Protein AF-A0A955PVK7-F1 (afdb_monomer)

Sequence (57 aa):
LSKYQESGIHNIMALRGDPPKGSTDVQIPEDGFQFASDLVRFIKQQFPEMGVGVAGF

Mean predicted aligned error: 3.99 Å

Nearest PDB structures (foldseek):
  8eac-assembly1_A  TM=9.386E-01  e=4.254E-03  Thermus thermophilus HB8
  8uy1-assembly1_A  TM=9.181E-01  e=4.254E-03  Thermochaetoides thermophila DSM 1495
  6yu8-assembly1_A  TM=3.317E-01  e=1.353E+00  Sudan virus - Boniface, Sudan,1976
  6sxa-assembly1_F  TM=3.465E-01  e=6.348E+00  Homo sapiens

Secondary structure (DSSP, 8-state):
-HHHHHTT--EEEE---PPPTT--S----TTS-SSHHHHHHHHHHH-TT-EEEE---

Radius of gyration: 12.87 Å; Cα contacts (8 Å, |Δi|>4): 48; chains: 1; bounding box: 29×22×30 Å

Solvent-accessible surface area (backbone atoms only — not comparable to full-atom values): 3734 Å² total; per-residue (Å²): 108,68,72,41,48,77,70,71,47,52,69,45,77,43,65,66,75,76,46,62,92,95,48,90,63,76,78,65,53,95,93,48,59,84,44,34,67,53,50,48,52,52,44,46,71,79,39,66,86,47,46,76,45,68,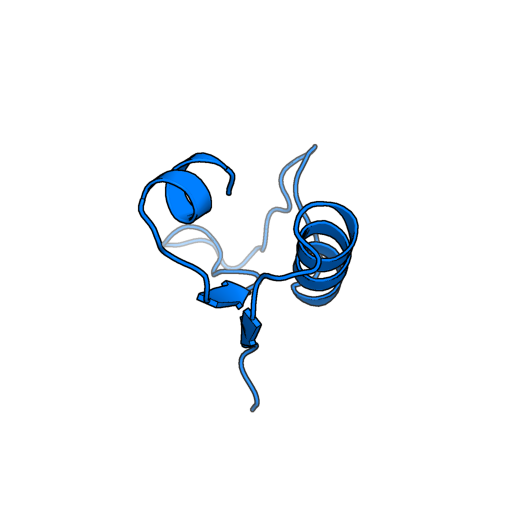88,85,132

Foldseek 3Di:
DVVCVVVVNQEDEQDLDDDPPPDPDDDAPPPGDPGSVVVVVVCCVVPVRHHYHYDDD

pLDDT: mean 90.32, std 6.47, range [73.62, 97.38]

Structure (mmCIF, N/CA/C/O backbone):
data_AF-A0A955PVK7-F1
#
_entry.id   AF-A0A955PVK7-F1
#
loop_
_atom_site.group_PDB
_atom_site.id
_atom_site.type_symbol
_atom_site.label_atom_id
_atom_site.label_alt_id
_atom_site.label_comp_id
_atom_site.label_asym_id
_atom_site.label_entity_id
_atom_site.label_seq_id
_atom_site.pdbx_PDB_ins_code
_atom_site.Cartn_x
_atom_site.Cartn_y
_atom_site.Cartn_z
_atom_site.occupancy
_atom_site.B_iso_or_equiv
_atom_site.auth_seq_id
_atom_site.auth_comp_id
_atom_site.auth_asym_id
_atom_site.auth_atom_id
_atom_site.pdbx_PDB_model_num
ATOM 1 N N . LEU A 1 1 ? -0.672 7.681 5.851 1.00 89.81 1 LEU A N 1
ATOM 2 C CA . LEU A 1 1 ? -1.777 6.740 6.154 1.00 89.81 1 LEU A CA 1
ATOM 3 C C . LEU A 1 1 ? -2.758 7.321 7.170 1.00 89.81 1 LEU A C 1
ATOM 5 O O . LEU A 1 1 ? -3.938 7.341 6.855 1.00 89.81 1 LEU A O 1
ATOM 9 N N . SER A 1 2 ? -2.307 7.897 8.292 1.00 93.44 2 SER A N 1
ATOM 10 C CA . SER A 1 2 ? -3.196 8.530 9.292 1.00 93.44 2 SER A CA 1
ATOM 11 C C . SER A 1 2 ? -4.149 9.570 8.694 1.00 93.44 2 SER A C 1
ATOM 13 O O . SER A 1 2 ? -5.352 9.461 8.881 1.00 93.44 2 SER A O 1
ATOM 15 N N . LYS A 1 3 ? -3.648 10.468 7.831 1.00 96.62 3 LYS A N 1
ATOM 16 C CA . LYS A 1 3 ? -4.487 11.437 7.101 1.00 96.62 3 LYS A CA 1
ATOM 17 C C . LYS A 1 3 ? -5.625 10.788 6.297 1.00 96.62 3 LYS A C 1
ATOM 19 O O . LYS A 1 3 ? -6.713 11.347 6.220 1.00 96.62 3 LYS A O 1
ATOM 24 N N . TYR A 1 4 ? -5.382 9.627 5.682 1.00 95.62 4 TYR A N 1
ATOM 25 C CA . TYR A 1 4 ? -6.415 8.905 4.932 1.00 95.62 4 TYR A CA 1
ATOM 26 C C . TYR A 1 4 ? -7.470 8.327 5.875 1.00 95.62 4 TYR A C 1
ATOM 28 O O . TYR A 1 4 ? -8.656 8.524 5.633 1.00 95.62 4 TYR A O 1
ATOM 36 N N . GLN A 1 5 ? -7.045 7.719 6.985 1.00 93.62 5 GLN A N 1
ATOM 37 C CA . GLN A 1 5 ? -7.957 7.223 8.017 1.00 93.62 5 GLN A CA 1
ATOM 38 C C . GLN A 1 5 ? -8.822 8.341 8.611 1.00 93.62 5 GLN A C 1
ATOM 40 O O . GLN A 1 5 ? -10.034 8.192 8.711 1.00 93.62 5 GLN A O 1
ATOM 45 N N . GLU A 1 6 ? -8.209 9.474 8.956 1.00 96.00 6 GLU A N 1
ATOM 46 C CA . GLU A 1 6 ? -8.894 10.666 9.479 1.00 96.00 6 GLU A CA 1
ATOM 47 C C . GLU A 1 6 ? -9.886 11.256 8.469 1.00 96.00 6 GLU A C 1
ATOM 49 O O . GLU A 1 6 ? -10.890 11.844 8.856 1.00 96.00 6 GLU A O 1
ATOM 54 N N . SER A 1 7 ? -9.636 11.058 7.172 1.00 96.81 7 SER A N 1
ATOM 55 C CA . SER A 1 7 ? -10.544 11.460 6.092 1.00 96.81 7 SER A CA 1
ATOM 56 C C . SER A 1 7 ? -11.622 10.406 5.782 1.00 96.81 7 SER A C 1
ATOM 58 O O . SER A 1 7 ? -12.348 10.559 4.801 1.00 96.81 7 SER A O 1
ATOM 60 N N . GLY A 1 8 ? -11.720 9.323 6.565 1.00 95.81 8 GLY A N 1
ATOM 61 C CA . GLY A 1 8 ? -12.688 8.236 6.358 1.00 95.81 8 GLY A CA 1
ATOM 62 C C . GLY A 1 8 ? -12.327 7.258 5.233 1.00 95.81 8 GLY A C 1
ATOM 63 O O . GLY A 1 8 ? -13.182 6.513 4.755 1.00 95.81 8 GLY A O 1
ATOM 64 N N . ILE A 1 9 ? -11.073 7.250 4.773 1.00 96.88 9 ILE A N 1
ATOM 65 C CA . ILE A 1 9 ? -10.589 6.297 3.769 1.00 96.88 9 ILE A CA 1
ATOM 66 C C . ILE A 1 9 ? -10.016 5.079 4.488 1.00 96.88 9 ILE A C 1
ATOM 68 O O . ILE A 1 9 ? -8.957 5.137 5.112 1.00 96.88 9 ILE A O 1
ATOM 72 N N . HIS A 1 10 ? -10.721 3.958 4.353 1.00 95.25 10 HIS A N 1
ATOM 73 C CA . HIS A 1 10 ? -10.402 2.708 5.045 1.00 95.25 10 HIS A CA 1
ATOM 74 C C . HIS A 1 10 ? -9.808 1.629 4.136 1.00 95.25 10 HIS A C 1
ATOM 76 O O . HIS A 1 10 ? -9.467 0.558 4.621 1.00 95.25 10 HIS A O 1
ATOM 82 N N . ASN A 1 11 ? -9.674 1.886 2.832 1.00 97.00 11 ASN A N 1
ATOM 83 C CA . ASN A 1 11 ? -9.151 0.918 1.869 1.00 97.00 11 ASN A CA 1
ATOM 84 C C . ASN A 1 11 ? -7.993 1.521 1.074 1.00 97.00 11 ASN A C 1
ATOM 86 O O . ASN A 1 11 ? -8.123 2.621 0.536 1.00 97.00 11 ASN A O 1
ATOM 90 N N . ILE A 1 12 ? -6.880 0.792 0.984 1.00 95.19 12 ILE A N 1
ATOM 91 C CA . ILE A 1 12 ? -5.658 1.215 0.290 1.00 95.19 12 ILE A CA 1
ATOM 92 C C . ILE A 1 12 ? -5.244 0.148 -0.726 1.00 95.19 12 ILE A C 1
ATOM 94 O O . ILE A 1 12 ? -5.242 -1.043 -0.425 1.00 95.19 12 ILE A O 1
ATOM 98 N N . MET A 1 13 ? -4.852 0.575 -1.926 1.00 94.88 13 MET A N 1
ATOM 99 C CA . MET A 1 13 ? -4.181 -0.290 -2.898 1.00 94.88 13 MET A CA 1
ATOM 100 C C . MET A 1 13 ? -2.668 -0.202 -2.674 1.00 94.88 13 MET A C 1
ATOM 102 O O . MET A 1 13 ? -2.068 0.848 -2.903 1.00 94.88 13 MET A O 1
ATOM 106 N N . ALA A 1 14 ? -2.055 -1.285 -2.199 1.00 94.31 14 ALA A N 1
ATOM 107 C CA . ALA A 1 14 ? -0.621 -1.364 -1.955 1.00 94.31 14 ALA A CA 1
ATOM 108 C C . ALA A 1 14 ? 0.099 -1.865 -3.213 1.00 94.31 14 ALA A C 1
ATOM 110 O O . ALA A 1 14 ? -0.074 -3.007 -3.641 1.00 94.31 14 ALA A O 1
ATOM 111 N N . LEU A 1 15 ? 0.932 -1.004 -3.794 1.00 90.69 15 LEU A N 1
ATOM 112 C CA . LEU A 1 15 ? 1.742 -1.292 -4.976 1.00 90.69 15 LEU A CA 1
ATOM 113 C C . LEU A 1 15 ? 3.205 -0.982 -4.666 1.00 90.69 15 LEU A C 1
ATOM 115 O O . LEU A 1 15 ? 3.492 -0.076 -3.887 1.00 90.69 15 LEU A O 1
ATOM 119 N N . ARG A 1 16 ? 4.131 -1.698 -5.314 1.00 86.50 16 ARG A N 1
ATOM 120 C CA . ARG A 1 16 ? 5.560 -1.337 -5.287 1.00 86.50 16 ARG A CA 1
ATOM 121 C C . ARG A 1 16 ? 5.795 0.015 -5.970 1.00 86.50 16 ARG A C 1
ATOM 123 O O . ARG A 1 16 ? 6.653 0.779 -5.553 1.00 86.50 16 ARG A O 1
ATOM 130 N N . GLY A 1 17 ? 5.016 0.285 -7.016 1.00 85.44 17 GLY A N 1
ATOM 131 C CA . GLY A 1 17 ? 5.219 1.413 -7.911 1.00 85.44 17 GLY A CA 1
ATOM 132 C C . GLY A 1 17 ? 6.188 1.096 -9.049 1.00 85.44 17 GLY A C 1
ATOM 133 O O . GLY A 1 17 ? 6.813 0.025 -9.103 1.00 85.44 17 GLY A O 1
ATOM 134 N N . ASP A 1 18 ? 6.271 2.061 -9.955 1.00 85.94 18 ASP A N 1
ATOM 135 C CA . ASP A 1 18 ? 7.126 2.035 -11.133 1.00 85.94 18 ASP A CA 1
ATOM 136 C C . ASP A 1 18 ? 8.388 2.873 -10.900 1.00 85.94 18 ASP A C 1
ATOM 138 O O . ASP A 1 18 ? 8.357 3.839 -10.128 1.00 85.94 18 ASP A O 1
ATOM 142 N N . PRO A 1 19 ? 9.508 2.531 -11.559 1.00 84.38 19 PRO A N 1
ATOM 143 C CA . PRO A 1 19 ? 10.683 3.386 -11.552 1.00 84.38 19 PRO A CA 1
ATOM 144 C C . PRO A 1 19 ? 10.363 4.766 -12.158 1.00 84.38 19 PRO A C 1
ATOM 146 O O . PRO A 1 19 ? 9.431 4.903 -12.960 1.00 84.38 19 PRO A O 1
ATOM 149 N N . PRO A 1 20 ? 11.138 5.809 -11.809 1.00 84.81 20 PRO A N 1
ATOM 150 C CA . PRO A 1 20 ? 10.987 7.128 -12.409 1.00 84.81 20 PRO A CA 1
ATOM 151 C C . PRO A 1 20 ? 11.012 7.068 -13.939 1.00 84.81 20 PRO A C 1
ATOM 153 O O . PRO A 1 20 ? 11.736 6.271 -14.540 1.00 84.81 20 PRO A O 1
ATOM 156 N N . LYS A 1 21 ? 10.242 7.950 -14.584 1.00 85.94 21 LYS A N 1
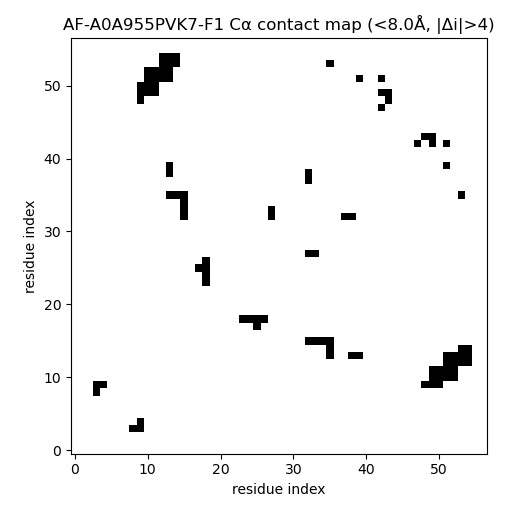ATOM 157 C CA . LYS A 1 21 ? 10.121 7.988 -16.047 1.00 85.94 21 LYS A CA 1
ATOM 158 C C . LYS A 1 21 ? 11.503 8.076 -16.708 1.00 85.94 21 LYS A C 1
ATOM 160 O O . LYS A 1 21 ? 12.244 9.022 -16.466 1.00 85.94 21 LYS A O 1
ATOM 165 N N . GLY A 1 22 ? 11.802 7.121 -17.589 1.00 86.19 22 GLY A N 1
ATOM 166 C CA . GLY A 1 22 ? 13.076 7.047 -18.313 1.00 86.19 22 GLY A CA 1
ATOM 167 C C . GLY A 1 22 ? 14.157 6.208 -17.625 1.00 86.19 22 GLY A C 1
ATOM 168 O O . GLY A 1 22 ? 15.215 6.020 -18.217 1.00 86.19 22 GLY A O 1
ATOM 169 N N . SER A 1 23 ? 13.892 5.673 -16.429 1.00 82.88 23 SER A N 1
ATOM 170 C CA . SER A 1 23 ? 14.739 4.680 -15.763 1.00 82.88 23 SER A CA 1
ATOM 171 C C . SER A 1 23 ? 14.151 3.279 -15.917 1.00 82.88 23 SER A C 1
ATOM 173 O O . SER A 1 23 ? 12.942 3.087 -15.788 1.00 82.88 23 SER A O 1
ATOM 175 N N . THR A 1 24 ? 15.011 2.290 -16.153 1.00 78.50 24 THR A N 1
ATOM 176 C CA . THR A 1 24 ? 14.665 0.864 -16.036 1.00 78.50 24 THR A CA 1
ATOM 177 C C . THR A 1 24 ? 14.925 0.324 -14.635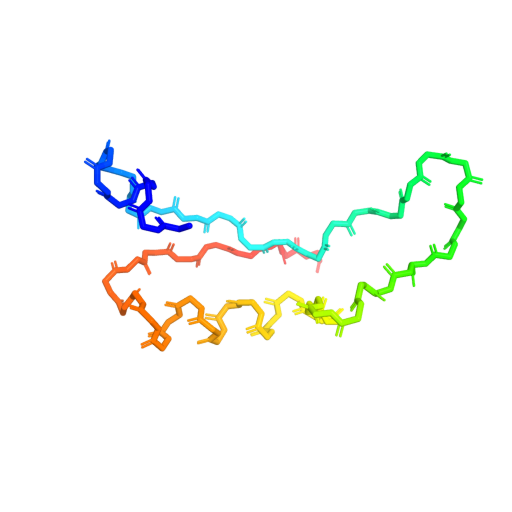 1.00 78.50 24 THR A C 1
ATOM 179 O O . THR A 1 24 ? 14.365 -0.705 -14.259 1.00 78.50 24 THR A O 1
ATOM 182 N N . ASP A 1 25 ? 15.751 1.024 -13.858 1.00 79.44 25 ASP A N 1
ATOM 183 C CA . ASP A 1 25 ? 16.170 0.576 -12.541 1.00 79.44 25 ASP A CA 1
ATOM 184 C C . ASP A 1 25 ? 15.174 1.025 -11.480 1.00 79.44 25 ASP A C 1
ATOM 186 O O . ASP A 1 25 ? 14.857 2.213 -11.338 1.00 79.44 25 ASP A O 1
ATOM 190 N N . VAL A 1 26 ? 14.703 0.045 -10.713 1.00 74.00 26 VAL A N 1
ATOM 191 C CA . VAL A 1 26 ? 13.903 0.264 -9.512 1.00 74.00 26 VAL A CA 1
ATOM 192 C C . VAL A 1 26 ? 14.856 0.686 -8.402 1.00 74.00 26 VAL A C 1
ATOM 194 O O . VAL A 1 26 ? 15.553 -0.144 -7.824 1.00 74.00 26 VAL A O 1
ATOM 197 N N . GLN A 1 27 ? 14.891 1.982 -8.104 1.00 78.00 27 GLN A N 1
ATOM 198 C CA . GLN A 1 27 ? 15.604 2.486 -6.936 1.00 78.00 27 GLN A CA 1
ATOM 199 C C . GLN A 1 27 ? 14.686 2.425 -5.720 1.00 78.00 27 GLN A C 1
ATOM 201 O O . GLN A 1 27 ? 13.650 3.087 -5.676 1.00 78.00 27 GLN A O 1
ATOM 206 N N . ILE A 1 28 ? 15.063 1.596 -4.750 1.00 80.44 28 ILE A N 1
ATOM 207 C CA . ILE A 1 28 ? 14.363 1.492 -3.472 1.00 80.44 28 ILE A CA 1
ATOM 208 C C . ILE A 1 28 ? 14.849 2.665 -2.610 1.00 80.44 28 ILE A C 1
ATOM 210 O O . ILE A 1 28 ? 16.061 2.799 -2.427 1.00 80.44 28 ILE A O 1
ATOM 214 N N . PRO A 1 29 ? 13.952 3.529 -2.109 1.00 81.38 29 PRO A N 1
ATOM 215 C CA . PRO A 1 29 ? 14.338 4.583 -1.176 1.00 81.38 29 PRO A CA 1
ATOM 216 C C . PRO A 1 29 ? 14.994 3.992 0.078 1.00 81.38 29 PRO A C 1
ATOM 218 O O . PRO A 1 29 ? 14.631 2.892 0.485 1.00 81.38 29 PRO A O 1
ATOM 221 N N . GLU A 1 30 ? 15.905 4.730 0.715 1.00 82.88 30 GLU A N 1
ATOM 222 C CA . GLU A 1 30 ? 16.602 4.287 1.938 1.00 82.88 30 GLU A CA 1
ATOM 223 C C . GLU A 1 30 ? 15.621 3.872 3.053 1.00 82.88 30 GLU A C 1
ATOM 225 O O . GLU A 1 30 ? 15.785 2.819 3.661 1.00 82.88 30 GLU A O 1
ATOM 230 N N . ASP A 1 31 ? 14.527 4.624 3.206 1.00 83.94 31 ASP A N 1
ATO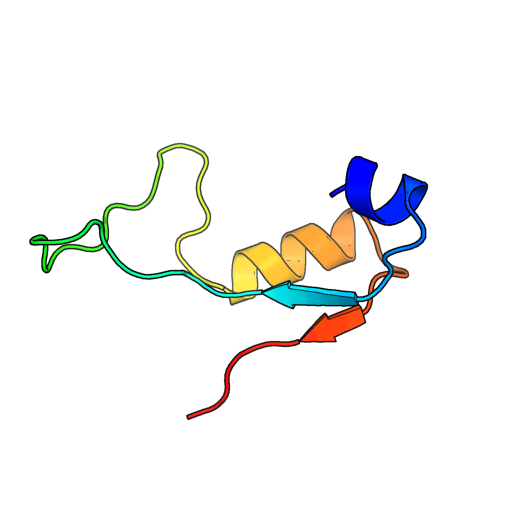M 231 C CA . ASP A 1 31 ? 13.418 4.329 4.128 1.00 83.94 31 ASP A CA 1
ATOM 232 C C . ASP A 1 31 ? 12.193 3.706 3.420 1.00 83.94 31 ASP A C 1
ATOM 234 O O . ASP A 1 31 ? 11.048 3.821 3.869 1.00 83.94 31 ASP A O 1
ATOM 238 N N . GLY A 1 32 ? 12.404 3.113 2.245 1.00 84.75 32 GLY A N 1
ATOM 239 C CA . GLY A 1 32 ? 11.359 2.569 1.383 1.00 84.75 32 GLY A CA 1
ATOM 240 C C . GLY A 1 32 ? 11.121 1.071 1.565 1.00 84.75 32 GLY A C 1
ATOM 241 O O . GLY A 1 32 ? 11.946 0.330 2.091 1.00 84.75 32 GLY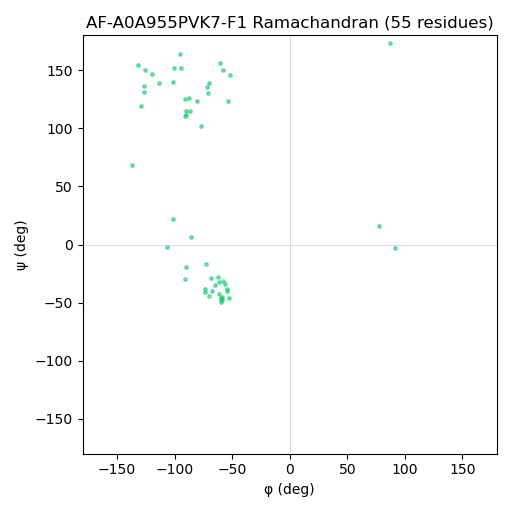 A O 1
ATOM 242 N N . PHE A 1 33 ? 9.982 0.595 1.059 1.00 89.19 33 PHE A N 1
ATOM 243 C CA . PHE A 1 33 ? 9.701 -0.837 0.973 1.00 89.19 33 PHE A CA 1
ATOM 244 C C . PHE A 1 33 ? 10.161 -1.393 -0.373 1.00 89.19 33 PHE A C 1
ATOM 246 O O . PHE A 1 33 ? 9.729 -0.924 -1.426 1.00 89.19 33 PHE A O 1
ATOM 253 N N . GLN A 1 34 ? 10.991 -2.435 -0.339 1.00 86.44 34 GLN A N 1
ATOM 254 C CA . GLN A 1 34 ? 11.430 -3.140 -1.544 1.00 86.44 34 GLN A CA 1
ATOM 255 C C . GLN A 1 34 ? 10.278 -3.893 -2.225 1.00 86.44 34 GLN A C 1
ATOM 257 O O . GLN A 1 34 ? 10.178 -3.911 -3.456 1.00 86.44 34 GLN A O 1
ATOM 262 N N . PHE A 1 35 ? 9.400 -4.514 -1.433 1.00 87.38 35 PHE A N 1
ATOM 263 C CA . PHE A 1 35 ? 8.272 -5.294 -1.929 1.00 87.38 35 PHE A CA 1
ATOM 264 C C . PHE A 1 35 ? 6.937 -4.719 -1.455 1.00 87.38 35 PHE A C 1
ATOM 266 O O . PHE A 1 35 ? 6.798 -4.254 -0.324 1.00 87.38 35 PHE A O 1
ATOM 273 N N . ALA A 1 36 ? 5.903 -4.836 -2.296 1.00 88.44 36 ALA A N 1
ATOM 274 C CA . ALA A 1 36 ? 4.540 -4.452 -1.920 1.00 88.44 36 ALA A CA 1
ATOM 275 C C . ALA A 1 36 ? 4.045 -5.221 -0.679 1.00 88.44 36 ALA A C 1
ATOM 277 O O . ALA A 1 36 ? 3.306 -4.673 0.132 1.00 88.44 36 ALA A O 1
ATOM 278 N N . SER A 1 37 ? 4.497 -6.465 -0.485 1.00 91.44 37 SER A N 1
ATOM 279 C CA . SER A 1 37 ? 4.184 -7.271 0.701 1.00 91.44 37 SER A CA 1
ATOM 280 C C . SER A 1 37 ? 4.680 -6.651 2.009 1.00 91.44 37 SER A C 1
ATOM 282 O O . SER A 1 37 ? 4.030 -6.818 3.042 1.00 91.44 37 SER A O 1
ATOM 284 N N . ASP A 1 38 ? 5.798 -5.922 1.985 1.00 93.06 38 ASP A N 1
ATOM 285 C CA . ASP A 1 38 ? 6.324 -5.263 3.184 1.00 93.06 38 ASP A CA 1
ATOM 286 C C . ASP A 1 38 ? 5.475 -4.046 3.545 1.00 93.06 38 ASP A C 1
ATOM 288 O O . ASP A 1 38 ? 5.128 -3.863 4.712 1.00 93.06 38 ASP A O 1
ATOM 292 N N . LEU A 1 39 ? 5.020 -3.301 2.532 1.00 94.06 39 LEU A N 1
ATOM 293 C CA . LEU A 1 39 ? 4.039 -2.234 2.710 1.00 94.06 39 LEU A CA 1
ATOM 294 C C . LEU A 1 39 ? 2.711 -2.776 3.266 1.00 94.06 39 LEU A C 1
ATOM 296 O O . LEU A 1 39 ? 2.150 -2.190 4.190 1.00 94.06 39 LEU A O 1
ATOM 300 N N . VAL A 1 40 ? 2.224 -3.916 2.763 1.00 95.44 40 VAL A N 1
ATOM 301 C CA . VAL A 1 40 ? 1.018 -4.577 3.297 1.00 95.44 40 VAL A CA 1
ATOM 302 C C . VAL A 1 40 ? 1.205 -4.933 4.773 1.00 95.44 40 VAL A C 1
ATOM 304 O O . VAL A 1 40 ? 0.338 -4.621 5.593 1.00 95.44 40 VAL A O 1
ATOM 307 N N . ARG A 1 41 ? 2.339 -5.554 5.132 1.00 96.00 41 ARG A N 1
ATOM 308 C CA . ARG A 1 41 ? 2.646 -5.922 6.522 1.00 96.00 41 ARG A CA 1
ATOM 309 C C . ARG A 1 41 ? 2.684 -4.689 7.422 1.00 96.00 41 ARG A C 1
ATOM 311 O O . ARG A 1 41 ? 2.070 -4.707 8.485 1.00 96.00 41 ARG A O 1
ATOM 318 N N . PHE A 1 42 ? 3.349 -3.624 6.982 1.00 95.56 42 PHE A N 1
ATOM 319 C CA . PHE A 1 42 ? 3.416 -2.362 7.712 1.00 95.56 42 PHE A CA 1
ATOM 320 C C . PHE A 1 42 ? 2.023 -1.761 7.941 1.00 95.56 42 PHE A C 1
ATOM 322 O O . PHE A 1 42 ? 1.674 -1.439 9.078 1.00 95.56 42 PHE A O 1
ATOM 329 N N . ILE A 1 43 ? 1.196 -1.672 6.891 1.00 95.56 43 ILE A N 1
ATOM 330 C CA . ILE A 1 43 ? -0.173 -1.148 7.002 1.00 95.56 43 ILE A CA 1
ATOM 331 C C . ILE A 1 43 ? -0.976 -1.981 8.000 1.00 95.56 43 ILE A C 1
ATOM 333 O O . ILE A 1 43 ? -1.620 -1.409 8.871 1.00 95.56 43 ILE A O 1
ATOM 337 N N . LYS A 1 44 ? -0.906 -3.315 7.939 1.00 96.06 44 LYS A N 1
ATOM 338 C CA . LYS A 1 44 ? -1.654 -4.183 8.860 1.00 96.06 44 LYS A CA 1
ATOM 339 C C . LYS A 1 44 ? -1.174 -4.127 10.307 1.00 96.06 44 LYS A C 1
ATOM 341 O O . LYS A 1 44 ? -1.986 -4.326 11.203 1.00 96.06 44 LYS A O 1
ATOM 346 N N . GLN A 1 45 ? 0.103 -3.842 10.547 1.00 96.88 45 GLN A N 1
ATOM 347 C CA . GLN A 1 45 ? 0.623 -3.649 11.903 1.00 96.88 45 GLN A CA 1
ATOM 348 C C . GLN A 1 45 ? 0.185 -2.312 12.509 1.00 96.88 45 GLN A C 1
ATOM 350 O O . GLN A 1 45 ? -0.139 -2.262 13.690 1.00 96.88 45 GLN A O 1
ATOM 355 N N . GLN A 1 46 ? 0.185 -1.238 11.716 1.00 96.12 46 GLN A N 1
ATOM 356 C CA . GLN A 1 46 ? -0.094 0.116 12.211 1.00 96.12 46 GLN A CA 1
ATOM 357 C C . GLN A 1 46 ? -1.583 0.495 12.138 1.00 96.12 46 GLN A C 1
ATOM 359 O O . GLN A 1 46 ? -2.064 1.283 12.945 1.00 96.12 46 GLN A O 1
ATOM 364 N N . PHE A 1 47 ? -2.316 -0.069 11.176 1.00 96.19 47 PHE A N 1
ATOM 365 C CA . PHE A 1 47 ? -3.716 0.230 10.870 1.00 96.19 47 PHE A CA 1
ATOM 366 C C . PHE A 1 47 ? -4.484 -1.082 10.609 1.00 96.19 47 PHE A C 1
ATOM 368 O O . PHE A 1 47 ? -4.868 -1.362 9.469 1.00 96.19 47 PHE A O 1
ATOM 375 N N . PRO A 1 48 ? -4.697 -1.927 11.636 1.00 95.50 48 PRO A N 1
ATOM 376 C CA . PRO A 1 48 ? -5.250 -3.278 11.469 1.00 95.50 48 PRO A CA 1
ATOM 377 C C . PRO A 1 48 ? -6.617 -3.305 10.761 1.00 95.50 48 PRO A C 1
ATOM 379 O O . PRO A 1 48 ? -6.876 -4.203 9.950 1.00 95.50 48 PRO A O 1
ATOM 382 N N . GLU A 1 49 ? -7.431 -2.272 10.994 1.00 95.19 49 GLU A N 1
ATOM 383 C CA . GLU A 1 49 ? -8.768 -2.085 10.419 1.00 95.19 49 GLU A CA 1
ATOM 384 C C . GLU A 1 49 ? -8.761 -1.696 8.929 1.00 95.19 49 GLU A C 1
ATOM 386 O O . GLU A 1 49 ? -9.786 -1.814 8.259 1.00 95.19 49 GLU A O 1
ATOM 391 N N . MET A 1 50 ? -7.633 -1.237 8.369 1.00 96.62 50 MET A N 1
ATOM 392 C CA . MET A 1 50 ? -7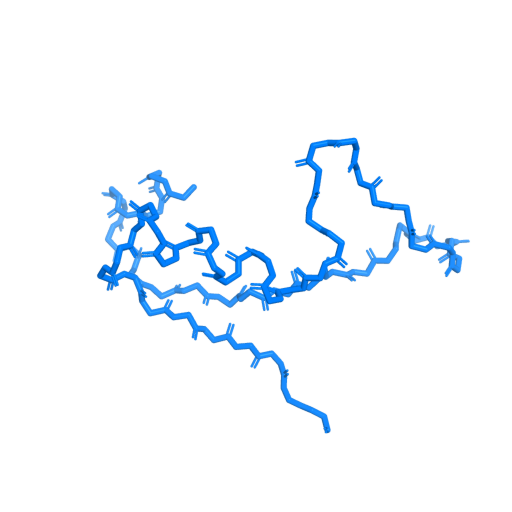.584 -0.864 6.950 1.00 96.62 50 MET A CA 1
ATOM 393 C C . MET A 1 50 ? -7.668 -2.096 6.047 1.00 96.62 50 MET A C 1
ATOM 395 O O . MET A 1 50 ? -6.889 -3.044 6.185 1.00 96.62 50 MET A O 1
ATOM 399 N N . GLY A 1 51 ? -8.556 -2.060 5.057 1.00 97.38 51 GLY A N 1
ATOM 400 C CA . GLY A 1 51 ? -8.540 -2.983 3.929 1.00 97.38 51 GLY A CA 1
ATOM 401 C C . GLY A 1 51 ? -7.347 -2.702 3.015 1.00 97.38 51 GLY A C 1
ATOM 402 O O . GLY A 1 51 ? -7.008 -1.545 2.752 1.00 97.38 51 GLY A O 1
ATOM 403 N N . VAL A 1 52 ? -6.695 -3.761 2.530 1.00 97.12 52 VAL A N 1
ATOM 404 C CA . VAL A 1 52 ? -5.525 -3.640 1.651 1.00 97.12 52 VAL A CA 1
ATOM 405 C C . VAL A 1 52 ? -5.714 -4.510 0.416 1.00 97.12 52 VAL A C 1
ATOM 407 O O . VAL A 1 52 ? -5.849 -5.727 0.529 1.00 97.12 52 VAL A O 1
ATOM 410 N N . GLY A 1 53 ? -5.729 -3.876 -0.754 1.00 95.81 53 GLY A N 1
ATOM 411 C CA . GLY A 1 53 ? -5.677 -4.541 -2.054 1.00 95.81 53 GLY A CA 1
ATOM 412 C C . GLY A 1 53 ? -4.244 -4.619 -2.575 1.00 95.81 53 GLY A C 1
ATOM 413 O O . GLY A 1 53 ? -3.423 -3.757 -2.263 1.00 95.81 53 GLY A O 1
ATOM 414 N N . VAL A 1 54 ? -3.955 -5.636 -3.386 1.00 94.06 54 VAL A N 1
ATOM 415 C CA . VAL A 1 54 ? -2.685 -5.798 -4.110 1.00 94.06 54 VAL A CA 1
ATOM 416 C C . VAL A 1 54 ? -2.971 -6.119 -5.575 1.00 94.06 54 VAL A C 1
ATOM 418 O O . VAL A 1 54 ? -4.027 -6.665 -5.895 1.00 94.06 54 VAL A O 1
ATOM 421 N N . ALA A 1 5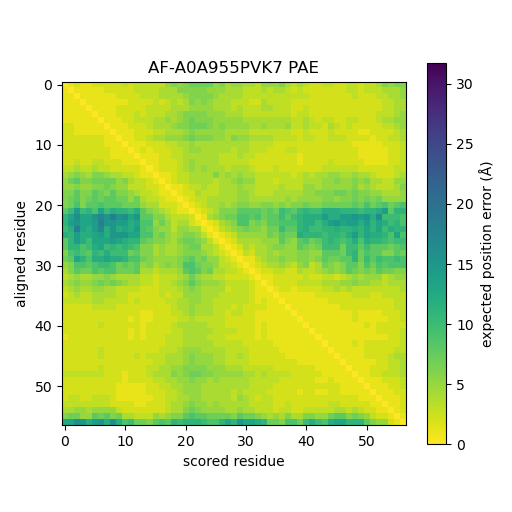5 ? -2.035 -5.795 -6.466 1.00 90.69 55 ALA A N 1
ATOM 422 C CA . ALA A 1 55 ? -2.130 -6.210 -7.863 1.00 90.69 55 ALA A CA 1
ATOM 423 C C . ALA A 1 55 ? -1.876 -7.722 -8.002 1.00 90.69 55 ALA A C 1
ATOM 425 O O . ALA A 1 55 ? -0.932 -8.246 -7.408 1.00 90.69 55 ALA A O 1
ATOM 426 N N . GLY A 1 56 ? -2.700 -8.400 -8.803 1.00 87.31 56 GLY A N 1
ATOM 427 C CA . GLY A 1 56 ? -2.482 -9.773 -9.260 1.00 87.31 56 GLY A CA 1
ATOM 428 C C . GLY A 1 56 ? -2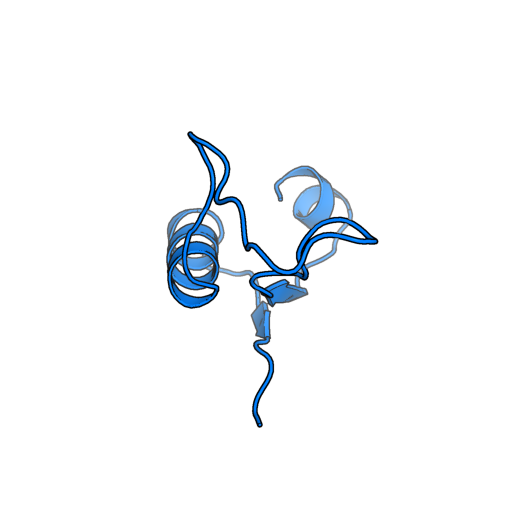.246 -9.787 -10.770 1.00 87.31 56 GLY A C 1
ATOM 429 O O . GLY A 1 56 ? -2.912 -9.040 -11.488 1.00 87.31 56 GLY A O 1
ATOM 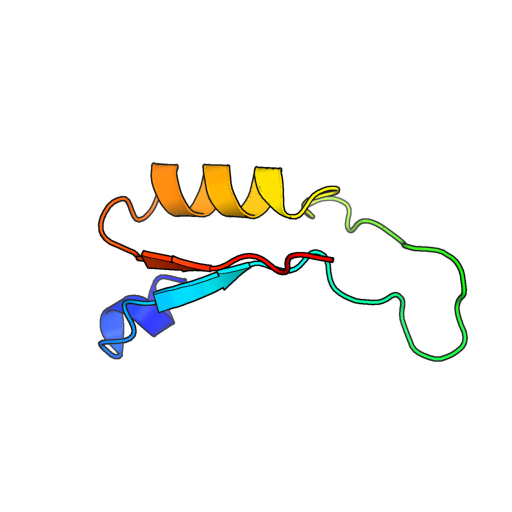430 N N . PHE A 1 57 ? -1.299 -10.607 -11.223 1.00 73.62 57 PHE A N 1
ATOM 431 C CA . PHE A 1 57 ? -0.942 -10.816 -12.627 1.00 73.62 57 PHE A CA 1
ATOM 432 C C . PHE A 1 57 ? -0.886 -12.310 -12.929 1.00 73.62 57 PHE A C 1
ATOM 434 O O . PHE A 1 57 ? -0.445 -13.061 -12.028 1.00 73.62 57 PHE A O 1
#